Protein AF-A0A7Z2XI85-F1 (afdb_monomer_lite)

Foldseek 3Di:
DDWDWDWFDPPPFWIKIWTQDPDPQDAIWIWITDPNDIAILCDDLAWWKQFQNRIDHSQRNQPDPVSQCCNQPPNLVRLLVGPWIWIDDPRDIDTIDSPCSVVSQDRPPDPPGSNHGPD

Sequence (119 aa):
MGTNEYAVDDGNGNELVIACPNDDDRYISASATVNGQGYSSENGQGFDLIVDGKTFRNPFYTDCRACSSIFTHEFWGALRKANRLQFSAQGKIFNLPTKNLKAVLPTLNDKNNSCQAAW

pLDDT: mean 88.89, std 6.49, range [55.75, 96.56]

Secondary structure (DSSP, 8-state):
--EEEEEEE-SSS-EEEEEEESSTT---EEEEEETTEEEESSSTT--EEEETTEEEESTT--SSHHHHHHIIIIIHHHHHT-SSEEEEETTEEEEEP-TTHHHHSPPTT-TT-------

Radius of gyration: 13.2 Å; chains: 1; bounding box: 35×28×36 Å

Structure (mmCIF, N/CA/C/O backbone):
data_AF-A0A7Z2XI85-F1
#
_entry.id   AF-A0A7Z2XI85-F1
#
loop_
_atom_site.group_PDB
_atom_site.id
_atom_site.type_symbol
_atom_site.label_atom_id
_atom_site.label_alt_id
_atom_site.label_comp_id
_atom_site.label_asym_id
_atom_site.label_entity_id
_atom_site.label_seq_id
_atom_site.pdbx_PDB_ins_code
_atom_site.Cartn_x
_atom_site.Cartn_y
_atom_site.Cartn_z
_atom_site.occupancy
_atom_site.B_iso_or_equiv
_atom_site.auth_seq_id
_atom_site.auth_comp_id
_atom_site.auth_asym_id
_atom_site.auth_atom_id
_atom_site.pdbx_PDB_model_num
ATOM 1 N N . MET A 1 1 ? 0.606 3.928 -22.875 1.00 55.75 1 MET A N 1
ATOM 2 C CA . MET A 1 1 ? 0.881 4.409 -21.510 1.00 55.75 1 MET A CA 1
ATOM 3 C C . MET A 1 1 ? -0.399 4.252 -20.720 1.00 55.75 1 MET A C 1
ATOM 5 O O . MET A 1 1 ? -1.444 4.677 -21.200 1.00 55.75 1 MET A O 1
ATOM 9 N N . GLY A 1 2 ? -0.350 3.532 -19.606 1.00 73.75 2 GLY A N 1
ATOM 10 C CA . GLY A 1 2 ? -1.527 3.181 -18.816 1.00 73.75 2 GLY A CA 1
ATOM 11 C C . GLY A 1 2 ? -1.128 2.914 -17.374 1.00 73.75 2 GLY A C 1
ATOM 12 O O . GLY A 1 2 ? 0.031 2.607 -17.102 1.00 73.75 2 GLY A O 1
ATOM 13 N N . THR A 1 3 ? -2.081 3.048 -16.464 1.00 83.94 3 THR A N 1
ATOM 14 C CA . THR A 1 3 ? -1.899 2.769 -15.041 1.00 83.94 3 THR A CA 1
ATOM 15 C C . THR A 1 3 ? -2.866 1.659 -14.675 1.00 83.94 3 THR A C 1
ATOM 17 O O . THR A 1 3 ? -4.054 1.763 -14.971 1.00 83.94 3 THR A O 1
ATOM 20 N N . ASN A 1 4 ? -2.361 0.592 -14.061 1.00 86.56 4 ASN A N 1
ATOM 21 C CA . ASN A 1 4 ? -3.225 -0.396 -13.431 1.00 86.56 4 ASN A CA 1
ATOM 22 C C . ASN A 1 4 ? -3.613 0.140 -12.057 1.00 86.56 4 ASN A C 1
ATOM 24 O O . ASN A 1 4 ? -2.735 0.433 -11.247 1.00 86.56 4 ASN A O 1
ATOM 28 N N . GLU A 1 5 ? -4.907 0.281 -11.805 1.00 89.62 5 GLU A N 1
ATOM 29 C CA . GLU A 1 5 ? -5.418 0.770 -10.529 1.00 89.62 5 GLU A CA 1
ATOM 30 C C . GLU A 1 5 ? -6.118 -0.356 -9.779 1.00 89.62 5 GLU A C 1
ATOM 32 O O . GLU A 1 5 ? -6.912 -1.113 -10.343 1.00 89.62 5 GLU A O 1
ATOM 37 N N . TYR A 1 6 ? -5.817 -0.461 -8.490 1.00 88.94 6 TYR A N 1
ATOM 38 C CA . TYR A 1 6 ? -6.446 -1.411 -7.588 1.00 88.94 6 TYR A CA 1
ATOM 39 C C . TYR A 1 6 ? -7.131 -0.638 -6.472 1.00 88.94 6 TYR A C 1
ATOM 41 O O . TYR A 1 6 ? -6.463 -0.039 -5.631 1.00 88.94 6 TYR A O 1
ATOM 49 N N . ALA A 1 7 ? -8.460 -0.653 -6.477 1.00 87.25 7 ALA A N 1
ATOM 50 C CA . ALA A 1 7 ? -9.271 0.054 -5.499 1.00 87.25 7 ALA A CA 1
ATOM 51 C C . ALA A 1 7 ? -9.830 -0.901 -4.438 1.00 87.25 7 ALA A C 1
ATOM 53 O O . ALA A 1 7 ? -10.244 -2.028 -4.725 1.00 87.25 7 ALA A O 1
ATOM 54 N N . VAL A 1 8 ? -9.851 -0.422 -3.201 1.00 85.31 8 VAL A N 1
ATOM 55 C CA . VAL A 1 8 ? -10.493 -1.048 -2.051 1.00 85.31 8 VAL A CA 1
ATOM 56 C C . VAL A 1 8 ? -11.474 -0.029 -1.493 1.00 85.31 8 VAL A C 1
ATOM 58 O O . VAL A 1 8 ? -11.050 0.925 -0.851 1.00 85.31 8 VAL A O 1
ATOM 61 N N . ASP A 1 9 ? -12.763 -0.244 -1.735 1.00 83.56 9 ASP A N 1
ATOM 62 C CA . ASP A 1 9 ? -13.858 0.627 -1.295 1.00 83.56 9 ASP A CA 1
ATOM 63 C C . ASP A 1 9 ? -14.712 -0.099 -0.244 1.00 83.56 9 ASP A C 1
ATOM 65 O O . ASP A 1 9 ? -15.063 -1.274 -0.409 1.00 83.56 9 ASP A O 1
ATOM 69 N N . ASP A 1 10 ? -15.015 0.582 0.860 1.00 80.69 10 ASP A N 1
ATOM 70 C CA . ASP A 1 10 ? -15.866 0.077 1.938 1.00 80.69 10 ASP A CA 1
ATOM 71 C C . ASP A 1 10 ? -17.370 0.351 1.745 1.00 80.69 10 ASP A C 1
ATOM 73 O O . ASP A 1 10 ? -18.183 -0.100 2.557 1.00 80.69 10 ASP A O 1
ATOM 77 N N . GLY A 1 11 ? -17.747 1.065 0.681 1.00 80.75 11 GLY A N 1
ATOM 78 C CA . GLY A 1 11 ? -19.117 1.452 0.344 1.00 80.75 11 GLY A CA 1
ATOM 79 C C . GLY A 1 11 ? -19.675 2.610 1.177 1.00 80.75 11 GLY A C 1
ATOM 80 O O . GLY A 1 11 ? -20.824 3.001 0.977 1.00 80.75 11 GLY A O 1
ATOM 81 N N . ASN A 1 12 ? -18.887 3.170 2.099 1.00 81.81 12 ASN A N 1
ATOM 82 C CA . ASN A 1 12 ? -19.257 4.282 2.979 1.00 81.81 12 ASN A CA 1
ATOM 83 C C . ASN A 1 12 ? -18.407 5.536 2.715 1.00 81.81 12 ASN A C 1
ATOM 85 O O . ASN A 1 12 ? -18.341 6.434 3.556 1.00 81.81 12 ASN A O 1
ATOM 89 N N . GLY A 1 13 ? -17.762 5.607 1.547 1.00 80.81 13 GLY A N 1
ATOM 90 C CA . GLY A 1 13 ? -16.906 6.727 1.160 1.00 80.81 13 GLY A CA 1
ATOM 91 C C . GLY A 1 13 ? -15.488 6.646 1.724 1.00 80.81 13 GLY A C 1
ATOM 92 O O . GLY A 1 13 ? -14.805 7.675 1.750 1.00 80.81 13 GLY A O 1
ATOM 93 N N . ASN A 1 14 ? -15.050 5.461 2.177 1.00 86.44 14 ASN A N 1
ATOM 94 C CA . ASN A 1 14 ? -13.644 5.192 2.444 1.00 86.44 14 ASN A CA 1
ATOM 95 C C . ASN A 1 14 ? -13.064 4.302 1.347 1.00 86.44 14 ASN A C 1
ATOM 97 O O . ASN A 1 14 ? -13.503 3.171 1.142 1.00 86.44 14 ASN A O 1
ATOM 101 N N . GLU A 1 15 ? -12.034 4.805 0.682 1.00 89.81 15 GLU A N 1
ATOM 102 C CA . GLU A 1 15 ? -11.408 4.143 -0.451 1.00 89.81 15 GLU A CA 1
ATOM 103 C C . GLU A 1 15 ? -9.887 4.203 -0.327 1.00 89.81 15 GLU A C 1
ATOM 105 O O . GLU A 1 15 ? -9.329 5.212 0.102 1.00 89.81 15 GLU A O 1
ATOM 110 N N . LEU A 1 16 ? -9.212 3.128 -0.722 1.00 90.75 16 LEU A N 1
ATOM 111 C CA . LEU A 1 16 ? -7.779 3.096 -0.997 1.00 90.75 16 LEU A CA 1
ATOM 112 C C . LEU A 1 16 ? -7.585 2.713 -2.463 1.00 90.75 16 LEU A C 1
ATOM 114 O O . LEU A 1 16 ? -7.968 1.614 -2.856 1.00 90.75 16 LEU A O 1
ATOM 118 N N . VAL A 1 17 ? -6.946 3.580 -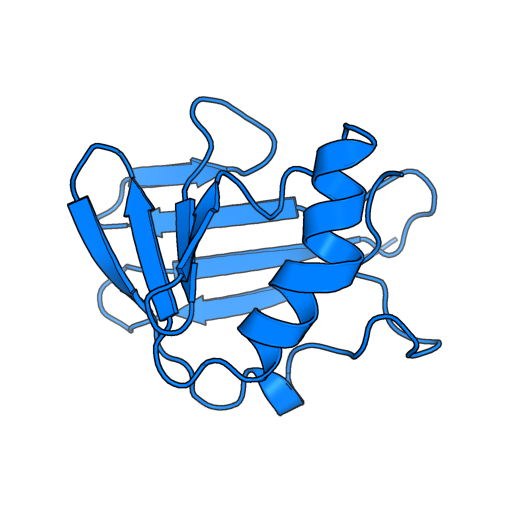3.240 1.00 92.75 17 VAL A N 1
ATOM 119 C CA . VAL A 1 17 ? -6.589 3.333 -4.639 1.00 92.75 17 VAL A CA 1
ATOM 120 C C . VAL A 1 17 ? -5.078 3.197 -4.744 1.00 92.75 17 VAL A C 1
ATOM 122 O O . VAL A 1 17 ? -4.329 4.094 -4.366 1.00 92.75 17 VAL A O 1
ATOM 125 N N . ILE A 1 18 ? -4.625 2.060 -5.260 1.00 94.00 18 ILE A N 1
ATOM 126 C CA . ILE A 1 18 ? -3.219 1.764 -5.524 1.00 94.00 18 ILE A CA 1
ATOM 127 C C . ILE A 1 18 ? -2.992 1.910 -7.022 1.00 94.00 18 ILE A C 1
ATOM 129 O O . ILE A 1 18 ? -3.564 1.157 -7.808 1.00 94.00 18 ILE A O 1
ATOM 133 N N . ALA A 1 19 ? -2.146 2.856 -7.409 1.00 93.62 19 ALA A N 1
ATOM 134 C CA . ALA A 1 19 ? -1.802 3.138 -8.791 1.00 93.62 19 ALA A CA 1
ATOM 135 C C . ALA A 1 19 ? -0.451 2.502 -9.137 1.00 93.62 19 ALA A C 1
ATOM 137 O O . ALA A 1 19 ? 0.580 2.842 -8.558 1.00 93.62 19 ALA A O 1
ATOM 138 N N . CYS A 1 20 ? -0.464 1.591 -10.107 1.00 92.25 20 CYS A N 1
ATOM 139 C CA . CYS A 1 20 ? 0.700 0.866 -10.601 1.00 92.25 20 CYS A CA 1
ATOM 140 C C . CYS A 1 20 ? 0.953 1.231 -12.074 1.00 92.25 20 CYS A C 1
ATOM 142 O O . CYS A 1 20 ? 0.365 0.615 -12.977 1.00 92.25 20 CYS A O 1
ATOM 144 N N . PRO A 1 21 ? 1.759 2.272 -12.335 1.00 90.00 21 PRO A N 1
ATOM 145 C CA . PRO A 1 21 ? 2.015 2.767 -13.683 1.00 90.00 21 PRO A CA 1
ATOM 146 C C . PRO A 1 21 ? 2.811 1.756 -14.517 1.00 90.00 21 PRO A C 1
ATOM 148 O O . PRO A 1 21 ? 3.685 1.070 -14.004 1.00 90.00 21 PRO A O 1
ATOM 151 N N . ASN A 1 22 ? 2.518 1.677 -15.816 1.00 84.12 22 ASN A N 1
ATOM 152 C CA . ASN A 1 22 ? 3.231 0.807 -16.763 1.00 84.12 22 ASN A CA 1
ATOM 153 C C . ASN A 1 22 ? 4.413 1.511 -17.462 1.00 8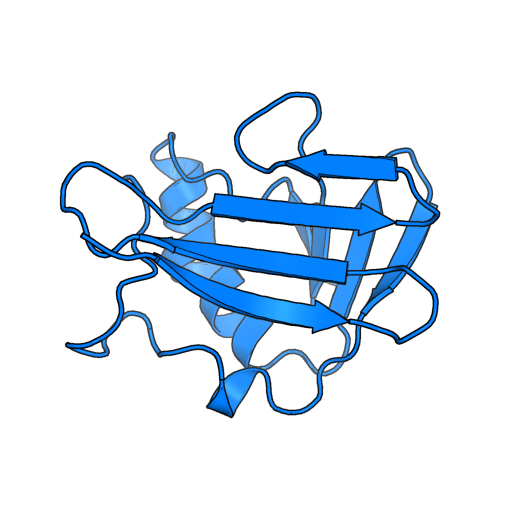4.12 22 ASN A C 1
ATOM 155 O O . ASN A 1 22 ? 4.883 1.016 -18.484 1.00 84.12 22 ASN A O 1
ATOM 159 N N . ASP A 1 23 ? 4.827 2.685 -16.981 1.00 81.50 23 ASP A N 1
ATOM 160 C CA . ASP A 1 23 ? 5.901 3.482 -17.581 1.00 81.50 23 ASP A CA 1
ATOM 161 C C . ASP A 1 23 ? 7.159 3.385 -16.704 1.00 81.50 23 ASP A C 1
ATOM 163 O O . ASP A 1 23 ? 7.050 3.522 -15.487 1.00 81.50 23 ASP A O 1
ATOM 167 N N . ASP A 1 24 ? 8.332 3.199 -17.317 1.00 70.19 24 ASP A N 1
ATOM 168 C CA . ASP A 1 24 ? 9.592 2.869 -16.621 1.00 70.19 24 ASP A CA 1
ATOM 169 C C . ASP A 1 24 ? 10.099 3.957 -15.651 1.00 70.19 24 ASP A C 1
ATOM 171 O O . ASP A 1 24 ? 10.869 3.660 -14.742 1.00 70.19 24 ASP A O 1
ATOM 175 N N . ASP A 1 25 ? 9.639 5.203 -15.807 1.00 77.12 25 ASP A N 1
ATOM 176 C CA . ASP A 1 25 ? 10.036 6.349 -14.973 1.00 77.12 25 ASP A CA 1
ATOM 177 C C . ASP A 1 25 ? 9.017 6.681 -13.869 1.00 77.12 25 ASP A C 1
ATOM 179 O O . ASP A 1 25 ? 9.107 7.724 -13.214 1.00 77.12 25 ASP A O 1
ATOM 183 N N . ARG A 1 26 ? 7.989 5.842 -13.687 1.00 86.19 26 ARG A N 1
ATOM 184 C CA . ARG A 1 26 ? 6.962 6.036 -12.662 1.00 86.19 26 ARG A CA 1
ATOM 185 C C . ARG A 1 26 ? 6.884 4.821 -11.757 1.00 86.19 26 ARG A C 1
ATOM 187 O O . ARG A 1 26 ? 7.036 3.684 -12.186 1.00 86.19 26 ARG A O 1
ATOM 194 N N . TYR A 1 27 ? 6.573 5.081 -10.498 1.00 90.69 27 TYR A N 1
ATOM 195 C CA . TYR A 1 27 ? 6.548 4.061 -9.462 1.00 90.69 27 TYR A CA 1
ATOM 196 C C . TYR A 1 27 ? 5.167 3.956 -8.847 1.00 90.69 27 TYR A C 1
ATOM 198 O O . TYR A 1 27 ? 4.287 4.796 -9.071 1.00 90.69 27 TYR A O 1
ATOM 206 N N . ILE A 1 28 ? 4.974 2.887 -8.085 1.00 93.88 28 ILE A N 1
ATOM 207 C CA . ILE A 1 28 ? 3.747 2.690 -7.340 1.00 93.88 28 ILE A CA 1
ATOM 208 C C . ILE A 1 28 ? 3.468 3.903 -6.457 1.00 93.88 28 ILE A C 1
ATOM 210 O O . ILE A 1 28 ? 4.350 4.421 -5.777 1.00 93.88 28 ILE A O 1
ATOM 214 N N . SER A 1 29 ? 2.215 4.324 -6.456 1.00 94.19 29 SER A N 1
ATOM 215 C CA . SER A 1 29 ? 1.703 5.318 -5.526 1.00 94.19 29 SER A CA 1
ATOM 216 C C . SER A 1 29 ? 0.328 4.887 -5.049 1.00 94.19 29 SER A C 1
ATOM 218 O O . SER A 1 29 ? -0.286 3.965 -5.595 1.00 94.19 29 SER A O 1
ATOM 220 N N . ALA A 1 30 ? -0.164 5.536 -4.004 1.00 94.56 30 ALA A N 1
ATOM 221 C CA . ALA A 1 30 ? -1.524 5.319 -3.562 1.00 94.56 30 ALA A CA 1
ATOM 222 C C . ALA A 1 30 ? -2.182 6.618 -3.119 1.00 94.56 30 ALA A C 1
ATOM 224 O O . ALA A 1 30 ? -1.540 7.533 -2.593 1.00 94.56 30 ALA A O 1
ATOM 225 N N . SER A 1 31 ? -3.490 6.669 -3.304 1.00 92.50 31 SER A N 1
ATOM 226 C CA . SER A 1 31 ? -4.359 7.670 -2.713 1.00 92.50 31 SER A CA 1
ATOM 227 C C . SER A 1 31 ? -5.390 6.982 -1.839 1.00 92.50 31 SER A C 1
ATOM 229 O O . SER A 1 31 ? -5.751 5.825 -2.047 1.00 92.50 31 SER A O 1
ATOM 231 N N . ALA A 1 32 ? -5.849 7.693 -0.824 1.00 90.25 32 ALA A N 1
ATOM 232 C CA . ALA A 1 32 ? -6.935 7.224 0.007 1.00 90.25 32 ALA A CA 1
ATOM 233 C C . ALA A 1 32 ? -7.911 8.361 0.251 1.00 90.25 32 ALA A C 1
ATOM 235 O O . ALA A 1 32 ? -7.499 9.500 0.464 1.00 90.25 32 ALA A O 1
ATOM 236 N N . THR A 1 33 ? -9.194 8.046 0.263 1.00 88.94 33 THR A N 1
ATOM 237 C CA . THR A 1 33 ? -10.241 8.969 0.685 1.00 88.94 33 THR A CA 1
ATOM 238 C C . THR A 1 33 ? -10.870 8.405 1.936 1.00 88.94 33 THR A C 1
ATOM 240 O O . THR A 1 33 ? -11.209 7.230 1.970 1.00 88.94 33 THR A O 1
ATOM 243 N N . VAL A 1 34 ? -11.011 9.222 2.975 1.00 82.75 34 VAL A N 1
ATOM 244 C CA . VAL A 1 34 ? -11.657 8.818 4.224 1.00 82.75 34 VAL A CA 1
ATOM 245 C C . VAL A 1 34 ? -12.540 9.948 4.718 1.00 82.75 34 VAL A C 1
ATOM 247 O O . VAL A 1 34 ? -12.055 11.051 4.965 1.00 82.75 34 VAL A O 1
ATOM 250 N N . ASN A 1 35 ? -13.840 9.686 4.876 1.00 80.38 35 ASN A N 1
ATOM 251 C CA . ASN A 1 35 ? -14.844 10.700 5.235 1.00 80.38 35 ASN A CA 1
ATOM 252 C C . ASN A 1 35 ? -14.758 11.979 4.371 1.00 80.38 35 ASN A C 1
ATOM 254 O O . ASN A 1 35 ? -14.857 13.093 4.886 1.00 80.38 35 ASN A O 1
ATOM 258 N N . GLY A 1 36 ? -14.512 11.826 3.066 1.00 83.12 36 GLY A N 1
ATOM 259 C CA . GLY A 1 36 ? -14.371 12.946 2.127 1.00 83.12 36 GLY A CA 1
ATOM 260 C C . GLY A 1 36 ? -13.035 13.698 2.193 1.00 83.12 36 GLY A C 1
ATOM 261 O O . GLY A 1 36 ? -12.855 14.670 1.463 1.00 83.12 36 GLY A O 1
ATOM 262 N N . GLN A 1 37 ? -12.089 13.264 3.030 1.00 87.50 37 GLN A N 1
ATOM 263 C CA . GLN A 1 37 ? -10.734 13.809 3.076 1.00 87.50 37 GLN A CA 1
ATOM 264 C C . GLN A 1 37 ? -9.775 12.927 2.273 1.00 87.50 37 GLN A C 1
ATOM 266 O O . GLN A 1 37 ? -9.666 11.731 2.536 1.00 87.50 37 GLN A O 1
ATOM 271 N N . GLY A 1 38 ? -9.082 13.530 1.307 1.00 89.38 38 GLY A N 1
ATOM 272 C CA . GLY A 1 38 ? -8.100 12.855 0.463 1.00 89.38 38 GLY A CA 1
ATOM 273 C C . GLY A 1 38 ? -6.692 12.855 1.063 1.00 89.38 38 GLY A C 1
ATOM 274 O O . GLY A 1 38 ? -6.247 13.844 1.647 1.00 89.38 38 GLY A O 1
ATOM 275 N N . TYR A 1 39 ? -5.985 11.750 0.862 1.00 90.94 39 TYR A N 1
ATOM 276 C CA . TYR A 1 39 ? -4.596 11.516 1.237 1.00 90.94 39 TYR A CA 1
ATOM 277 C C . TYR A 1 39 ? -3.846 10.928 0.042 1.00 90.94 39 TYR A C 1
ATOM 279 O O . TYR A 1 39 ? -4.436 10.264 -0.811 1.00 90.94 39 TYR A O 1
ATOM 287 N N . SER A 1 40 ? -2.538 11.158 -0.020 1.00 92.12 40 SER A N 1
ATOM 288 C CA . SER A 1 40 ? -1.672 10.675 -1.095 1.00 92.12 40 SER A CA 1
ATOM 289 C C . SER A 1 40 ? -0.345 10.213 -0.516 1.00 92.12 40 SER A C 1
ATOM 291 O O . SER A 1 40 ? 0.155 10.837 0.415 1.00 92.12 40 SER A O 1
ATOM 293 N N . SER A 1 41 ? 0.227 9.141 -1.065 1.00 92.38 41 SER A N 1
ATOM 294 C CA . SER A 1 41 ? 1.556 8.669 -0.676 1.00 92.38 41 SER A CA 1
ATOM 295 C C . SER A 1 41 ? 2.664 9.644 -1.065 1.00 92.38 41 SER A C 1
ATOM 297 O O . SER A 1 41 ? 3.617 9.809 -0.308 1.00 92.38 41 SER A O 1
ATOM 299 N N . GLU A 1 42 ? 2.501 10.318 -2.206 1.00 90.25 42 GLU A N 1
ATOM 300 C CA . GLU A 1 42 ? 3.515 11.189 -2.814 1.00 90.25 42 GLU A CA 1
ATOM 301 C C . GLU A 1 42 ? 3.464 12.632 -2.300 1.00 90.25 42 GLU A C 1
ATOM 303 O O . GLU A 1 42 ? 4.442 13.364 -2.406 1.00 90.25 42 GLU A O 1
ATOM 308 N N . ASN A 1 43 ? 2.324 13.068 -1.755 1.00 80.00 43 ASN A N 1
ATOM 309 C CA . ASN A 1 43 ? 2.087 14.467 -1.409 1.00 80.00 43 ASN A CA 1
ATOM 310 C C . ASN A 1 43 ? 1.547 14.633 0.018 1.00 80.00 43 ASN A C 1
ATOM 312 O O . ASN A 1 43 ? 0.669 13.898 0.470 1.00 80.00 43 ASN A O 1
ATOM 316 N N . GLY A 1 44 ? 1.989 15.690 0.705 1.00 72.44 44 GLY A N 1
ATOM 317 C CA . GLY A 1 44 ? 1.453 16.078 2.013 1.00 72.44 44 GLY A CA 1
ATOM 318 C C . GLY A 1 44 ? 1.949 15.201 3.169 1.00 72.44 44 GLY A C 1
ATOM 319 O O . GLY A 1 44 ? 3.127 14.872 3.242 1.00 72.44 44 GLY A O 1
ATOM 320 N N . GLN A 1 45 ? 1.064 14.871 4.119 1.00 74.81 45 GLN A N 1
ATOM 321 C CA . GLN A 1 45 ? 1.410 14.101 5.330 1.00 74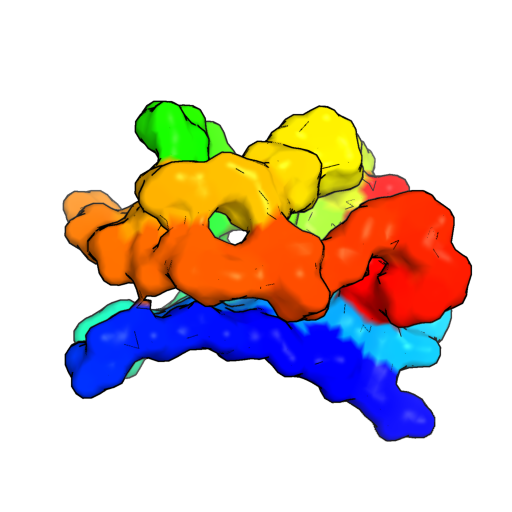.81 45 GLN A CA 1
ATOM 322 C C . GLN A 1 45 ? 1.481 12.578 5.105 1.00 74.81 45 GLN A C 1
ATOM 324 O O . GLN A 1 45 ? 1.775 11.851 6.054 1.00 74.81 45 GLN A O 1
ATOM 329 N N . GLY A 1 46 ? 1.209 12.088 3.889 1.00 87.56 46 GLY A N 1
ATOM 330 C CA . GLY A 1 46 ? 1.064 10.656 3.641 1.00 87.56 46 GLY A CA 1
ATOM 331 C C . GLY A 1 46 ? -0.117 10.050 4.401 1.00 87.56 46 GLY A C 1
ATOM 332 O O . GLY A 1 46 ? -1.029 10.751 4.855 1.00 87.56 46 GLY A O 1
ATOM 333 N N . PHE A 1 47 ? -0.090 8.731 4.554 1.00 92.38 47 PHE A N 1
ATOM 334 C CA . PHE A 1 47 ? -1.001 8.003 5.431 1.00 92.38 47 PHE A CA 1
ATOM 335 C C . PHE A 1 47 ? -0.391 6.682 5.889 1.00 92.38 47 PHE A C 1
ATOM 337 O O . PHE A 1 47 ? 0.396 6.070 5.175 1.00 92.38 47 PHE A O 1
ATOM 344 N N . ASP A 1 48 ? -0.788 6.203 7.061 1.00 94.25 48 ASP A N 1
ATOM 345 C CA . ASP A 1 48 ? -0.309 4.930 7.581 1.00 94.25 48 ASP A CA 1
ATOM 346 C C . ASP A 1 48 ? -1.324 3.826 7.283 1.00 94.25 48 ASP A C 1
ATOM 348 O O . ASP A 1 48 ? -2.539 4.038 7.314 1.00 94.25 48 ASP A O 1
ATOM 352 N N . LEU A 1 49 ? -0.824 2.615 7.051 1.00 94.56 49 LEU A N 1
ATOM 353 C CA . LEU A 1 49 ? -1.653 1.417 7.009 1.00 94.56 49 LEU A CA 1
ATOM 354 C C . LEU A 1 49 ? -1.290 0.490 8.154 1.00 94.56 49 LEU A C 1
ATOM 356 O O . LEU A 1 49 ? -0.123 0.257 8.447 1.00 94.56 49 LEU A O 1
ATOM 360 N N . ILE A 1 50 ? -2.304 -0.082 8.784 1.00 95.94 50 ILE A N 1
ATOM 361 C CA . ILE A 1 50 ? -2.153 -1.096 9.816 1.00 95.94 50 ILE A CA 1
ATOM 362 C C . ILE A 1 50 ? -2.601 -2.418 9.204 1.00 95.94 50 ILE A C 1
ATOM 364 O O . ILE A 1 50 ? -3.784 -2.615 8.924 1.00 95.94 50 ILE A O 1
ATOM 368 N N . VAL A 1 51 ? -1.648 -3.316 8.982 1.00 96.31 51 VAL A N 1
ATOM 369 C CA . VAL A 1 51 ? -1.881 -4.631 8.382 1.00 96.31 51 VAL A CA 1
ATOM 370 C C . VAL A 1 51 ? -1.729 -5.685 9.466 1.00 96.31 51 VAL A C 1
ATOM 372 O O . VAL A 1 51 ? -0.653 -5.824 10.044 1.00 96.31 51 VAL A O 1
ATOM 375 N N . ASP A 1 52 ? -2.816 -6.386 9.785 1.00 96.12 52 ASP A N 1
ATOM 376 C CA . ASP A 1 52 ? -2.870 -7.402 10.844 1.00 96.12 52 ASP A CA 1
ATOM 377 C C . ASP A 1 52 ? -2.284 -6.914 12.189 1.00 96.12 52 ASP A C 1
ATOM 379 O O . ASP A 1 52 ? -1.653 -7.658 12.935 1.00 96.12 52 ASP A O 1
ATOM 383 N N . GLY A 1 53 ? -2.492 -5.629 12.501 1.00 95.25 53 GLY A N 1
ATOM 384 C CA . GLY A 1 53 ? -2.006 -4.980 13.724 1.00 95.25 53 GLY A CA 1
ATOM 385 C C . GLY A 1 53 ? -0.601 -4.369 13.636 1.00 95.25 53 GLY A C 1
ATOM 386 O O . GLY A 1 53 ? -0.210 -3.651 14.553 1.00 95.25 53 GLY A O 1
ATOM 387 N N . LYS A 1 54 ? 0.148 -4.585 12.545 1.00 96.56 54 LYS A N 1
ATOM 388 C CA . LYS A 1 54 ? 1.444 -3.930 12.300 1.00 96.56 54 LYS A CA 1
ATOM 389 C C . LYS A 1 54 ? 1.249 -2.621 11.539 1.00 96.56 54 LYS A C 1
ATOM 391 O O . LYS A 1 54 ? 0.730 -2.628 10.426 1.00 96.56 54 LYS A O 1
ATOM 396 N N . THR A 1 55 ? 1.714 -1.512 12.109 1.00 95.69 55 THR A N 1
ATOM 397 C CA . THR A 1 55 ? 1.701 -0.203 11.445 1.00 95.69 55 THR A CA 1
ATOM 398 C C . THR A 1 55 ? 2.853 -0.075 10.454 1.00 95.69 55 THR A C 1
ATOM 400 O O . THR A 1 55 ? 4.020 -0.232 10.815 1.00 95.69 55 THR A O 1
ATOM 403 N N . PHE A 1 56 ? 2.517 0.282 9.223 1.00 95.44 56 PHE A N 1
ATOM 404 C CA . PHE A 1 56 ? 3.427 0.694 8.170 1.00 95.44 56 PHE A CA 1
ATOM 405 C C . PHE A 1 56 ? 3.205 2.176 7.889 1.00 95.44 56 PHE A C 1
ATOM 407 O O . PHE A 1 56 ? 2.084 2.589 7.586 1.00 95.44 56 PHE A O 1
ATOM 414 N N . ARG A 1 57 ? 4.270 2.969 8.015 1.00 93.38 57 ARG A N 1
ATOM 415 C CA . ARG A 1 57 ? 4.197 4.420 7.841 1.00 93.38 57 ARG A CA 1
ATOM 416 C C . ARG A 1 57 ? 4.399 4.799 6.387 1.00 93.38 57 ARG A C 1
ATOM 418 O O . ARG A 1 57 ? 5.442 4.454 5.842 1.00 93.38 57 ARG A O 1
ATOM 425 N N . ASN A 1 58 ? 3.415 5.471 5.793 1.00 93.69 58 ASN A N 1
ATOM 426 C CA . ASN A 1 58 ? 3.381 5.830 4.371 1.00 93.69 58 ASN A CA 1
ATOM 427 C C . ASN A 1 58 ? 3.972 4.759 3.428 1.00 93.69 58 ASN A C 1
ATOM 42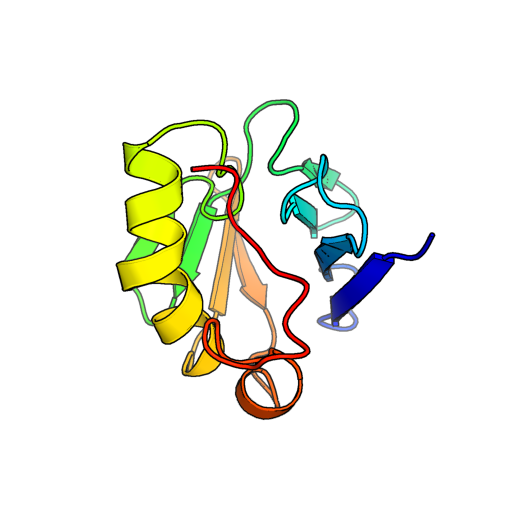9 O O . ASN A 1 58 ? 4.917 5.038 2.693 1.00 93.69 58 ASN A O 1
ATOM 433 N N . PRO A 1 59 ? 3.459 3.512 3.453 1.00 94.44 59 PRO A N 1
ATOM 434 C CA . PRO A 1 59 ? 4.143 2.371 2.840 1.00 94.44 59 PRO A CA 1
ATOM 435 C C . PRO A 1 59 ? 4.248 2.423 1.316 1.00 94.44 59 PRO A C 1
ATOM 437 O O . PRO A 1 59 ? 5.042 1.683 0.748 1.00 94.44 59 PRO A O 1
ATOM 440 N N . PHE A 1 60 ? 3.433 3.249 0.661 1.00 95.12 60 PHE A N 1
ATOM 441 C CA . PHE A 1 60 ? 3.453 3.429 -0.790 1.00 95.12 60 PHE A CA 1
ATOM 442 C C . PHE A 1 60 ? 4.412 4.525 -1.246 1.00 95.12 60 PHE A C 1
ATOM 444 O O . PHE A 1 60 ? 4.677 4.621 -2.436 1.00 95.12 60 PHE A O 1
ATOM 451 N N . TYR A 1 61 ? 4.953 5.322 -0.323 1.00 94.19 61 TYR A N 1
ATOM 452 C CA . TYR A 1 61 ? 6.031 6.242 -0.648 1.00 94.19 61 TYR A CA 1
ATOM 453 C C . TYR A 1 61 ? 7.318 5.442 -0.793 1.00 94.19 61 TYR A C 1
ATOM 455 O O . TYR A 1 61 ? 7.884 4.971 0.194 1.00 94.19 61 TYR A O 1
ATOM 463 N N . THR A 1 62 ? 7.760 5.244 -2.031 1.00 93.88 62 THR A N 1
ATOM 464 C CA . THR A 1 62 ? 8.916 4.389 -2.336 1.00 93.88 62 THR A CA 1
ATOM 465 C C . THR A 1 62 ? 10.162 5.175 -2.732 1.00 93.88 62 THR A C 1
ATOM 467 O O . THR A 1 62 ? 11.236 4.583 -2.820 1.00 93.88 62 THR A O 1
ATOM 470 N N . ASP A 1 63 ? 10.083 6.504 -2.854 1.00 90.56 63 ASP A N 1
ATOM 471 C CA . ASP A 1 63 ? 11.210 7.373 -3.227 1.00 90.56 63 ASP A CA 1
ATOM 472 C C . ASP A 1 63 ? 12.208 7.618 -2.074 1.00 90.56 63 ASP A C 1
ATOM 474 O O . ASP A 1 63 ? 12.525 8.734 -1.659 1.00 90.56 63 ASP A O 1
ATOM 478 N N . CYS A 1 64 ? 12.655 6.520 -1.468 1.00 91.38 64 CYS A N 1
ATOM 479 C CA . CYS A 1 64 ? 13.811 6.430 -0.599 1.00 91.38 64 CYS A CA 1
ATOM 480 C C . CYS A 1 64 ? 14.227 4.953 -0.478 1.00 91.38 64 CYS A C 1
ATOM 482 O O . CYS A 1 64 ? 13.378 4.063 -0.393 1.00 91.38 64 CYS A O 1
ATOM 484 N N . ARG A 1 65 ? 15.533 4.661 -0.396 1.00 93.19 65 ARG A N 1
ATOM 485 C CA . ARG A 1 65 ? 16.046 3.273 -0.359 1.00 93.19 65 ARG A CA 1
ATOM 486 C C . ARG A 1 65 ? 15.465 2.429 0.784 1.00 93.19 65 ARG A C 1
ATOM 488 O O . ARG A 1 65 ? 15.140 1.260 0.600 1.00 93.19 65 ARG A O 1
ATOM 495 N N . ALA A 1 66 ? 15.335 3.011 1.978 1.00 94.00 66 ALA A N 1
ATOM 496 C CA . ALA A 1 66 ? 14.745 2.315 3.123 1.00 94.00 66 ALA A CA 1
ATOM 497 C C . ALA A 1 66 ? 13.236 2.083 2.934 1.00 94.00 66 ALA A C 1
ATOM 499 O O . ALA A 1 66 ? 12.726 1.024 3.287 1.00 94.00 66 ALA A O 1
ATOM 500 N N . CYS A 1 67 ? 12.544 3.050 2.335 1.00 93.25 67 CYS A N 1
ATOM 501 C CA . CYS A 1 67 ? 11.112 3.022 2.076 1.00 93.25 67 CYS A CA 1
ATOM 502 C C . CYS A 1 67 ? 10.769 1.930 1.055 1.00 93.25 67 CYS A C 1
ATOM 504 O O . CYS A 1 67 ? 9.922 1.081 1.323 1.00 93.25 67 CYS A O 1
ATOM 506 N N . SER A 1 68 ? 11.513 1.872 -0.055 1.00 93.88 68 SER A N 1
ATOM 507 C CA . SER A 1 68 ? 11.398 0.795 -1.044 1.00 93.88 68 SER A CA 1
ATOM 508 C C . SER A 1 68 ? 11.719 -0.583 -0.465 1.00 93.88 68 SER A C 1
ATOM 510 O O . SER A 1 68 ? 11.008 -1.545 -0.740 1.00 93.88 68 SER A O 1
ATOM 512 N N . SER A 1 69 ? 12.730 -0.692 0.403 1.00 95.31 69 SER A N 1
ATOM 513 C CA . SER A 1 69 ? 13.027 -1.952 1.100 1.00 95.31 69 SER A CA 1
ATOM 514 C C . SER A 1 69 ? 11.845 -2.418 1.962 1.00 95.31 69 SER A C 1
ATOM 516 O O . SER A 1 69 ? 11.431 -3.575 1.874 1.00 95.31 69 SER A O 1
ATOM 518 N N . ILE A 1 70 ? 11.246 -1.511 2.744 1.00 95.00 70 ILE A N 1
ATOM 519 C CA . ILE A 1 70 ? 10.056 -1.808 3.556 1.00 95.00 70 ILE A CA 1
ATOM 520 C C . ILE A 1 70 ? 8.885 -2.218 2.659 1.00 95.00 70 ILE A C 1
ATOM 522 O O . ILE A 1 70 ? 8.214 -3.210 2.952 1.00 95.00 70 ILE A O 1
ATOM 526 N N . PHE A 1 71 ? 8.653 -1.499 1.557 1.00 95.75 71 PHE A N 1
ATOM 527 C CA . PHE A 1 71 ? 7.618 -1.836 0.583 1.00 95.75 71 PHE A CA 1
ATOM 528 C C . PHE A 1 71 ? 7.795 -3.265 0.044 1.00 95.75 71 PHE A C 1
ATOM 530 O O . PHE A 1 71 ? 6.896 -4.103 0.175 1.00 95.75 71 PHE A O 1
ATOM 537 N N . THR A 1 72 ? 8.979 -3.550 -0.500 1.00 94.44 72 THR A N 1
ATOM 538 C CA . THR A 1 72 ? 9.295 -4.775 -1.241 1.00 94.44 72 THR A CA 1
ATOM 539 C C . THR A 1 72 ? 9.381 -6.004 -0.342 1.00 94.44 72 THR A C 1
ATOM 541 O O . THR A 1 72 ? 8.872 -7.073 -0.689 1.00 94.44 72 THR A O 1
ATOM 544 N N . HIS A 1 73 ? 10.011 -5.876 0.827 1.00 94.88 73 HIS A N 1
ATOM 545 C CA . HIS A 1 73 ? 10.329 -7.024 1.677 1.00 94.88 73 HIS A CA 1
ATOM 546 C C . HIS A 1 73 ? 9.328 -7.261 2.804 1.00 94.88 73 HIS A C 1
ATOM 548 O O . HIS A 1 73 ? 9.196 -8.396 3.263 1.00 94.88 73 HIS A O 1
ATOM 554 N N . GLU A 1 74 ? 8.611 -6.229 3.248 1.00 95.12 74 GLU A N 1
ATOM 555 C CA . GLU A 1 74 ? 7.740 -6.337 4.417 1.00 95.12 74 GLU A CA 1
ATOM 556 C C . GLU A 1 74 ? 6.275 -6.068 4.079 1.00 95.12 74 GLU A C 1
ATOM 558 O O . GLU A 1 74 ? 5.407 -6.898 4.359 1.00 95.12 74 GLU A O 1
ATOM 563 N N . PHE A 1 75 ? 5.986 -4.913 3.484 1.00 96.56 75 PHE A N 1
ATOM 564 C CA . PHE A 1 75 ? 4.627 -4.405 3.363 1.00 96.56 75 PHE A CA 1
ATOM 565 C C . PHE A 1 75 ? 3.816 -5.121 2.285 1.00 96.56 75 PHE A C 1
ATOM 567 O O . PHE A 1 75 ? 2.738 -5.627 2.589 1.00 96.56 75 PHE A O 1
ATOM 574 N N . TRP A 1 76 ? 4.304 -5.206 1.042 1.00 95.44 76 TRP A N 1
ATOM 575 C CA . TRP A 1 76 ? 3.489 -5.707 -0.073 1.00 95.44 76 TRP A CA 1
ATOM 576 C C . TRP A 1 76 ? 3.038 -7.156 0.144 1.00 95.44 76 TRP A C 1
ATOM 578 O O . TRP A 1 76 ? 1.883 -7.523 -0.080 1.00 95.44 76 TRP A O 1
ATOM 588 N N . GLY A 1 77 ? 3.946 -7.992 0.651 1.00 94.50 77 GLY A N 1
ATOM 589 C CA . GLY A 1 77 ? 3.638 -9.371 1.016 1.00 94.50 77 GLY A CA 1
ATOM 590 C C . GLY A 1 77 ? 2.616 -9.482 2.151 1.00 94.50 77 GLY A C 1
ATOM 591 O O . GLY A 1 77 ? 1.763 -10.373 2.101 1.00 94.50 77 GLY A O 1
ATOM 592 N N . ALA A 1 78 ? 2.686 -8.588 3.143 1.00 95.62 78 ALA A N 1
ATOM 593 C CA . ALA A 1 78 ? 1.731 -8.521 4.245 1.00 95.62 78 ALA A CA 1
ATOM 594 C C . ALA A 1 78 ? 0.355 -8.042 3.765 1.00 95.62 78 ALA A C 1
ATOM 596 O O . ALA A 1 78 ? -0.636 -8.713 4.033 1.00 95.62 78 ALA A O 1
ATOM 597 N N . LEU A 1 79 ? 0.290 -6.958 2.983 1.00 95.06 79 LEU A N 1
ATOM 598 C CA . LEU A 1 79 ? -0.952 -6.412 2.424 1.00 95.06 79 LEU A CA 1
ATOM 599 C C . LEU A 1 79 ? -1.732 -7.479 1.651 1.00 95.06 79 LEU A C 1
ATOM 601 O O . LEU A 1 79 ? -2.923 -7.681 1.872 1.00 95.06 79 LEU A O 1
ATOM 605 N N . ARG A 1 80 ? -1.047 -8.232 0.787 1.00 93.88 80 ARG A N 1
ATOM 606 C CA . ARG A 1 80 ? -1.670 -9.296 -0.017 1.00 93.88 80 ARG A CA 1
ATOM 607 C C . ARG A 1 80 ? -2.251 -10.439 0.808 1.00 93.88 80 ARG A C 1
ATOM 609 O O . ARG A 1 80 ? -3.098 -11.173 0.308 1.00 93.88 80 ARG A O 1
ATOM 616 N N . LYS A 1 81 ? -1.770 -10.635 2.034 1.00 93.88 81 LYS A N 1
ATOM 617 C CA . LYS A 1 81 ? -2.211 -11.694 2.952 1.00 93.88 81 LYS A CA 1
ATOM 618 C C . LYS A 1 81 ? -3.031 -11.148 4.123 1.00 93.88 81 LYS A C 1
ATOM 620 O O . LYS A 1 81 ? -3.358 -11.924 5.016 1.00 93.88 81 LYS A O 1
ATOM 625 N N . ALA A 1 82 ? -3.343 -9.853 4.109 1.00 94.62 82 ALA A N 1
ATOM 626 C CA . ALA A 1 82 ? -3.978 -9.166 5.215 1.00 94.62 82 ALA A CA 1
ATOM 627 C C . ALA A 1 82 ? -5.341 -9.784 5.525 1.00 94.62 82 ALA A C 1
ATOM 629 O O . ALA A 1 82 ? -6.202 -9.880 4.650 1.00 94.62 82 ALA A O 1
ATOM 630 N N . ASN A 1 83 ? -5.558 -10.149 6.784 1.00 93.69 83 ASN A N 1
ATOM 631 C CA . ASN A 1 83 ? -6.887 -10.504 7.278 1.00 93.69 83 ASN A CA 1
ATOM 632 C C . ASN A 1 83 ? -7.619 -9.248 7.750 1.00 93.69 83 ASN A C 1
ATOM 634 O O . ASN A 1 83 ? -8.824 -9.103 7.540 1.00 93.69 83 ASN A O 1
ATOM 638 N N . ARG A 1 84 ? -6.867 -8.311 8.333 1.00 93.56 84 ARG A N 1
ATOM 639 C CA . ARG A 1 84 ? -7.324 -7.004 8.783 1.00 93.56 84 ARG A CA 1
ATOM 640 C C . ARG A 1 84 ? -6.455 -5.916 8.167 1.00 93.56 84 ARG A C 1
ATOM 642 O O . ARG A 1 84 ? -5.251 -5.867 8.402 1.00 93.56 84 ARG A O 1
ATOM 649 N N . LEU A 1 85 ? -7.092 -5.018 7.429 1.00 93.12 85 LEU A N 1
ATOM 650 C CA . LEU A 1 85 ? -6.470 -3.819 6.889 1.00 93.12 85 LEU A CA 1
ATOM 651 C C . LEU A 1 85 ? -7.133 -2.608 7.526 1.00 93.12 85 LEU A C 1
ATOM 653 O O . LEU A 1 85 ? -8.360 -2.515 7.572 1.00 93.12 85 LEU A O 1
ATOM 657 N N . GLN A 1 86 ? -6.326 -1.693 8.043 1.00 92.88 86 GLN A N 1
ATOM 658 C CA . GLN A 1 86 ? -6.821 -0.444 8.592 1.00 92.88 86 GLN A CA 1
ATOM 659 C C . GLN A 1 86 ? -6.027 0.721 8.035 1.00 92.88 86 GLN A C 1
ATOM 661 O O . GLN A 1 86 ? -4.818 0.637 7.846 1.00 92.88 86 GLN A O 1
ATOM 666 N N . PHE A 1 87 ? -6.725 1.813 7.805 1.00 90.94 87 PHE A N 1
ATOM 667 C CA . PHE A 1 87 ? -6.151 3.093 7.460 1.00 90.94 87 PHE A CA 1
ATOM 668 C C . PHE A 1 87 ? -5.969 3.923 8.725 1.00 90.94 87 PHE A C 1
ATOM 670 O O . PHE A 1 87 ? -6.857 3.932 9.577 1.00 90.94 87 PHE A O 1
ATOM 677 N N . SER A 1 88 ? -4.842 4.620 8.846 1.00 90.31 88 SER A N 1
ATOM 678 C CA . SER A 1 88 ? -4.549 5.523 9.954 1.00 90.31 88 SER A CA 1
ATOM 679 C C . SER A 1 88 ? -4.017 6.854 9.433 1.00 90.31 88 SER A C 1
ATOM 681 O O . SER A 1 88 ? -2.923 6.925 8.878 1.00 90.31 88 SER A O 1
ATOM 683 N N . ALA A 1 89 ? -4.762 7.933 9.667 1.00 84.62 89 ALA A N 1
ATOM 684 C CA . ALA A 1 89 ? -4.289 9.291 9.419 1.00 84.62 89 ALA A CA 1
ATOM 685 C C . ALA A 1 89 ? -4.898 10.268 10.427 1.00 84.62 89 ALA A C 1
ATOM 687 O O . ALA A 1 89 ? -6.042 10.112 10.856 1.00 84.62 89 ALA A O 1
ATOM 688 N N . GLN A 1 90 ? -4.120 11.284 10.817 1.00 78.31 90 GLN A N 1
ATOM 689 C CA . GLN A 1 90 ? -4.551 12.358 11.728 1.00 78.31 90 GLN A CA 1
ATOM 690 C C . GLN A 1 90 ? -5.211 11.848 13.028 1.00 78.31 90 GLN A C 1
ATOM 692 O O . GLN A 1 90 ? -6.179 12.422 13.523 1.00 78.31 90 GLN A O 1
ATOM 697 N N . GLY A 1 91 ? -4.704 10.737 13.576 1.00 78.69 91 GLY A N 1
ATOM 698 C CA . GLY A 1 91 ? -5.205 10.135 14.817 1.00 78.69 91 GLY A CA 1
ATOM 699 C C . GLY A 1 91 ? -6.524 9.364 14.686 1.00 78.69 91 GLY A C 1
ATOM 700 O O . GLY A 1 91 ? -7.039 8.885 15.694 1.00 78.69 91 GLY A O 1
ATOM 701 N N . LYS A 1 92 ? -7.071 9.215 13.474 1.00 82.69 92 LYS A N 1
ATOM 702 C CA . LYS A 1 92 ? -8.257 8.396 13.205 1.00 82.69 92 LYS A CA 1
ATOM 703 C C . LYS A 1 92 ? -7.856 7.079 12.549 1.00 82.69 92 LYS A C 1
ATOM 705 O O . LYS A 1 92 ? -6.945 7.057 11.724 1.00 82.69 92 LYS A O 1
ATOM 710 N N . ILE A 1 93 ? -8.561 6.003 12.902 1.00 89.31 93 ILE A N 1
ATOM 711 C CA . ILE A 1 93 ? -8.341 4.657 12.363 1.00 89.31 93 ILE A CA 1
ATOM 712 C C . ILE A 1 93 ? -9.647 4.124 11.777 1.00 89.31 93 ILE A C 1
ATOM 714 O O . ILE A 1 93 ? -10.682 4.170 12.442 1.00 89.31 93 ILE A O 1
ATOM 718 N N . PHE A 1 94 ? -9.586 3.572 10.568 1.00 86.75 94 PHE A N 1
ATOM 719 C CA . PHE A 1 94 ? -10.735 3.008 9.852 1.00 86.75 94 PHE A CA 1
ATOM 720 C C . PHE A 1 94 ? -10.395 1.636 9.293 1.00 86.75 94 PHE A C 1
ATOM 722 O O . PHE A 1 94 ? -9.249 1.387 8.942 1.00 86.75 94 PHE A O 1
ATOM 729 N N . ASN A 1 95 ? -11.373 0.737 9.212 1.00 89.69 95 ASN A N 1
ATOM 730 C CA . ASN A 1 95 ? -11.159 -0.588 8.636 1.00 89.69 95 ASN A CA 1
ATOM 731 C C . ASN A 1 95 ? -11.445 -0.546 7.135 1.00 89.69 95 ASN A C 1
ATOM 733 O O . ASN A 1 95 ? -12.506 -0.082 6.733 1.00 89.69 95 ASN A O 1
ATOM 737 N N . LEU A 1 96 ? -10.527 -1.082 6.338 1.00 88.38 96 LEU A N 1
ATOM 738 C CA . LEU A 1 96 ? -10.720 -1.295 4.909 1.00 88.38 96 LEU A CA 1
ATOM 739 C C . LEU A 1 96 ? -11.0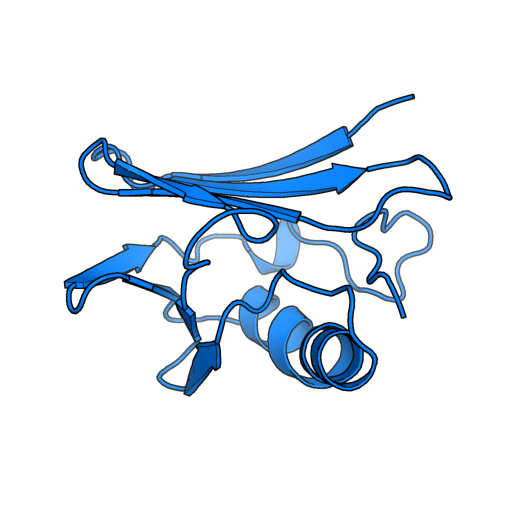27 -2.777 4.648 1.00 88.38 96 LEU A C 1
ATOM 741 O O . LEU A 1 96 ? -10.514 -3.651 5.362 1.00 88.38 96 LEU A O 1
ATOM 745 N N . PRO A 1 97 ? -11.853 -3.096 3.640 1.00 88.25 97 PRO A N 1
ATOM 746 C CA . PRO A 1 97 ? -12.120 -4.478 3.280 1.00 88.25 97 PRO A CA 1
ATOM 747 C C . PRO A 1 97 ? -10.855 -5.195 2.795 1.00 88.25 97 PRO A C 1
ATOM 749 O O . PRO A 1 97 ? -10.047 -4.660 2.047 1.00 88.25 97 PRO A O 1
ATOM 752 N N . THR A 1 98 ? -10.704 -6.457 3.197 1.00 88.50 98 THR A N 1
ATOM 753 C CA . THR A 1 98 ? -9.569 -7.315 2.808 1.00 88.50 98 THR A CA 1
ATOM 754 C C . THR A 1 98 ? -9.940 -8.403 1.802 1.00 88.50 98 THR A C 1
ATOM 756 O O . THR A 1 98 ? -9.109 -9.231 1.419 1.00 88.50 98 THR A O 1
ATOM 759 N N . LYS A 1 99 ? -11.199 -8.425 1.347 1.00 81.69 99 LYS A N 1
ATOM 760 C CA . LYS A 1 99 ? -11.687 -9.451 0.421 1.00 81.69 99 LYS A CA 1
ATOM 761 C C . LYS A 1 99 ? -10.909 -9.379 -0.894 1.00 81.69 99 LYS A C 1
ATOM 763 O O . LYS A 1 99 ? -10.844 -8.338 -1.530 1.00 81.69 99 LYS A O 1
ATOM 768 N N . ASN A 1 100 ? -10.361 -10.520 -1.306 1.00 82.06 100 ASN A N 1
ATOM 769 C CA . ASN A 1 100 ? -9.677 -10.730 -2.587 1.00 82.06 100 ASN A CA 1
ATOM 770 C C . ASN A 1 100 ? -8.361 -9.965 -2.809 1.00 82.06 100 ASN A C 1
ATOM 772 O O . ASN A 1 100 ? -7.832 -10.035 -3.917 1.00 82.06 100 ASN A O 1
ATOM 776 N N . LEU A 1 101 ? -7.757 -9.343 -1.786 1.00 86.12 101 LEU A N 1
ATOM 777 C CA . LEU A 1 101 ? -6.472 -8.635 -1.940 1.00 86.12 101 LEU A CA 1
ATOM 778 C C . LEU A 1 101 ? -5.394 -9.505 -2.603 1.00 86.12 101 LEU A C 1
ATOM 780 O O . LEU A 1 101 ? -4.721 -9.064 -3.527 1.00 86.12 101 LEU A O 1
ATOM 784 N N . LYS A 1 102 ? -5.275 -10.777 -2.204 1.00 86.06 102 LYS A N 1
ATOM 785 C CA . LYS A 1 102 ? -4.307 -11.724 -2.786 1.00 86.06 102 LYS A CA 1
ATOM 786 C C . LYS A 1 102 ? -4.510 -11.983 -4.284 1.00 86.06 102 LYS A C 1
ATOM 788 O O . LYS A 1 102 ? -3.534 -12.274 -4.974 1.00 86.06 102 LYS A O 1
ATOM 793 N N . ALA A 1 103 ? -5.765 -11.979 -4.732 1.00 84.62 103 ALA A N 1
ATOM 794 C CA . ALA A 1 103 ? -6.153 -12.304 -6.103 1.00 84.62 103 ALA A CA 1
ATOM 795 C C . ALA A 1 103 ? -6.051 -11.087 -7.027 1.00 84.62 103 ALA A C 1
ATOM 797 O O . ALA A 1 103 ? -5.730 -11.241 -8.198 1.00 84.62 103 ALA A O 1
ATOM 798 N N . VAL A 1 104 ? -6.318 -9.899 -6.484 1.00 86.75 104 VAL A N 1
ATOM 799 C CA . VAL A 1 104 ? -6.309 -8.633 -7.220 1.00 86.75 104 VAL A CA 1
ATOM 800 C C . VAL A 1 104 ? -4.898 -8.054 -7.295 1.00 86.75 104 VAL A C 1
ATOM 802 O O . VAL A 1 104 ? -4.470 -7.624 -8.358 1.00 86.75 104 VAL A O 1
ATOM 805 N N . LEU A 1 105 ? -4.148 -8.085 -6.191 1.00 90.25 105 LEU A N 1
ATOM 806 C CA . LEU A 1 105 ? -2.800 -7.532 -6.149 1.0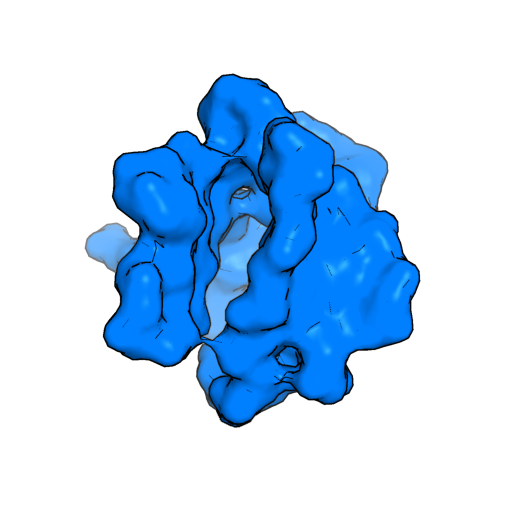0 90.25 105 LEU A CA 1
ATOM 807 C C . LEU A 1 105 ? -1.769 -8.565 -6.639 1.00 90.25 105 LEU A C 1
ATOM 809 O O . LEU A 1 105 ? -1.643 -9.645 -6.033 1.00 90.25 105 LEU A O 1
ATOM 813 N N . PRO A 1 106 ? -0.982 -8.247 -7.682 1.00 91.00 106 PRO A N 1
ATOM 814 C CA . PRO A 1 106 ? 0.039 -9.143 -8.216 1.00 91.00 106 PRO A CA 1
ATOM 815 C C . PRO A 1 106 ? 1.185 -9.383 -7.221 1.00 91.00 106 PRO A C 1
ATOM 817 O O . PRO A 1 106 ? 1.430 -8.616 -6.286 1.00 91.00 106 PRO A O 1
ATOM 820 N N . THR A 1 107 ? 1.916 -10.488 -7.394 1.00 91.44 107 THR A N 1
ATOM 821 C CA . THR A 1 107 ? 3.176 -10.696 -6.655 1.00 91.44 107 THR A CA 1
ATOM 822 C C . THR A 1 107 ? 4.255 -9.775 -7.224 1.00 91.44 107 THR A C 1
ATOM 824 O O . THR A 1 107 ? 4.267 -9.583 -8.434 1.00 91.44 107 THR A O 1
ATOM 827 N N . LEU A 1 108 ? 5.216 -9.305 -6.417 1.00 89.12 108 LEU A N 1
ATOM 828 C CA . LEU A 1 108 ? 6.319 -8.480 -6.944 1.00 89.12 108 LEU A CA 1
ATOM 829 C C . LEU A 1 108 ? 7.158 -9.190 -8.016 1.00 89.12 108 LEU A C 1
ATOM 831 O O . LEU A 1 108 ? 7.656 -8.544 -8.927 1.00 89.12 108 LEU A O 1
ATOM 835 N N . ASN A 1 109 ? 7.245 -10.521 -7.945 1.00 85.81 109 ASN A N 1
ATOM 836 C CA . ASN A 1 109 ? 7.980 -11.354 -8.900 1.00 85.81 109 ASN A CA 1
ATOM 837 C C . ASN A 1 109 ? 7.156 -11.731 -10.148 1.00 85.81 109 ASN A C 1
ATOM 839 O O . ASN A 1 109 ? 7.625 -12.523 -10.967 1.00 85.81 109 ASN A O 1
ATOM 843 N N . ASP A 1 110 ? 5.915 -11.250 -10.269 1.00 88.00 110 ASP A N 1
ATOM 844 C CA . ASP A 1 110 ? 5.108 -11.498 -11.461 1.00 88.00 110 ASP A CA 1
ATOM 845 C C . ASP A 1 110 ? 5.662 -10.653 -12.612 1.00 88.00 110 ASP A C 1
ATOM 847 O O . ASP A 1 110 ? 5.897 -9.457 -12.454 1.00 88.00 110 ASP A O 1
ATOM 851 N N . LYS A 1 111 ? 5.853 -11.266 -13.783 1.00 82.62 111 LYS A N 1
ATOM 852 C CA . LYS A 1 111 ? 6.362 -10.573 -14.975 1.00 82.62 111 LYS A CA 1
ATOM 853 C C . LYS A 1 111 ? 5.429 -9.459 -15.446 1.00 82.62 111 LYS A C 1
ATOM 855 O O . LYS A 1 111 ? 5.890 -8.536 -16.103 1.00 82.62 111 LYS A O 1
ATOM 860 N N . ASN A 1 112 ? 4.144 -9.553 -15.110 1.00 82.44 112 ASN A N 1
ATOM 861 C CA . ASN A 1 112 ? 3.141 -8.550 -15.452 1.00 82.44 112 ASN A CA 1
ATOM 862 C C . ASN A 1 112 ? 2.888 -7.554 -14.307 1.00 82.44 112 ASN A C 1
ATOM 864 O O . ASN A 1 112 ? 1.947 -6.765 -14.380 1.00 82.44 112 ASN A O 1
ATOM 868 N N . ASN A 1 113 ? 3.681 -7.595 -13.228 1.00 85.81 113 ASN A N 1
ATOM 869 C CA . ASN A 1 113 ? 3.530 -6.653 -12.131 1.00 85.81 113 ASN A CA 1
ATOM 870 C C . ASN A 1 113 ? 4.099 -5.278 -12.498 1.00 85.81 113 ASN A C 1
ATOM 872 O O . ASN A 1 113 ? 5.315 -5.094 -12.532 1.00 85.81 113 ASN A O 1
ATOM 876 N N . SER A 1 114 ? 3.219 -4.296 -12.662 1.00 88.38 114 SER A N 1
ATOM 877 C CA . SER A 1 114 ? 3.594 -2.888 -12.815 1.00 88.38 114 SER A CA 1
ATOM 878 C C . SER A 1 114 ? 3.721 -2.136 -11.483 1.00 88.38 114 SER A C 1
ATOM 880 O O . SER A 1 114 ? 4.118 -0.977 -11.451 1.00 88.38 114 SER A O 1
ATOM 882 N N . CYS A 1 115 ? 3.394 -2.770 -10.353 1.00 90.81 115 CYS A N 1
ATOM 883 C CA . CYS A 1 115 ? 3.517 -2.185 -9.019 1.00 90.81 115 CYS A CA 1
ATOM 884 C C . CYS A 1 115 ? 4.976 -2.264 -8.546 1.00 90.81 115 CYS A C 1
ATOM 886 O O . CYS A 1 115 ? 5.323 -3.139 -7.746 1.00 90.81 115 CYS A O 1
ATOM 888 N N . GLN A 1 116 ? 5.829 -1.401 -9.097 1.00 91.06 116 GLN A N 1
ATOM 889 C CA . GLN A 1 116 ? 7.265 -1.362 -8.817 1.00 91.06 116 GLN A CA 1
ATOM 890 C C . GLN A 1 116 ? 7.609 -0.195 -7.888 1.00 91.06 116 GLN A C 1
ATOM 892 O O . GLN A 1 116 ? 7.009 0.877 -7.969 1.00 91.06 116 GLN A O 1
ATOM 897 N N . ALA A 1 117 ? 8.559 -0.427 -6.986 1.00 91.75 117 ALA A N 1
ATOM 898 C CA . ALA A 1 117 ? 9.091 0.593 -6.090 1.00 91.75 117 ALA A CA 1
ATOM 899 C C . ALA A 1 117 ? 10.135 1.460 -6.812 1.00 91.75 117 ALA A C 1
ATOM 901 O O . ALA A 1 117 ? 10.724 1.017 -7.796 1.00 91.75 117 ALA A O 1
ATOM 902 N N . ALA A 1 118 ? 10.381 2.669 -6.307 1.00 89.44 118 ALA A N 1
ATOM 903 C CA . ALA A 1 118 ? 11.357 3.585 -6.893 1.00 89.44 118 ALA A CA 1
ATOM 904 C C . ALA A 1 118 ? 12.830 3.166 -6.735 1.00 89.44 118 ALA A C 1
ATOM 906 O O . ALA A 1 118 ? 13.667 3.613 -7.517 1.00 89.44 118 ALA A O 1
ATOM 907 N N . TRP A 1 119 ? 13.157 2.337 -5.734 1.00 83.19 119 TRP A N 1
ATOM 908 C CA . TRP A 1 119 ? 14.531 1.947 -5.380 1.00 83.19 119 TRP A CA 1
ATOM 909 C C . TRP A 1 119 ? 14.709 0.450 -5.114 1.00 83.19 119 TRP A C 1
ATOM 911 O O . TRP A 1 119 ? 13.761 -0.206 -4.629 1.00 83.19 119 TRP A O 1
#